Protein AF-A0A959EHD8-F1 (afdb_monomer)

Nearest PDB structures (foldseek):
  5fn6-assembly1_A  TM=3.520E-01  e=1.897E+00  Homo sapiens
  5iro-assembly2_E  TM=2.848E-01  e=6.841E+00  Homo sapiens

pLDDT: mean 90.32, std 11.17, range [35.78, 97.69]

Foldseek 3Di:
DLLLWDWDWDADPVLLAIWIWGDDDPPHDFCWDDPDPFWIAGPRQRFIWGADPVDGITTGAEFAQVCCVVVHSNVDCFLVDPVVCLVVVNDQVVVSVCSNPVVCVVQADSSQAGPVGNVDGGTRQQHAHDHDSVLLVVLLVVLVVVDDDRVSSSNLSRPPDHSVCSVCVVD

Radius of gyration: 15.93 Å; Cα contacts (8 Å, |Δi|>4): 289; chains: 1; bounding box: 40×42×35 Å

Structure (mmCIF, N/CA/C/O backbone):
data_AF-A0A959EHD8-F1
#
_entry.id   AF-A0A959EHD8-F1
#
loop_
_atom_site.group_PDB
_atom_site.id
_atom_site.type_symbol
_atom_site.label_atom_id
_atom_site.label_alt_id
_atom_site.label_comp_id
_atom_site.label_asym_id
_atom_site.label_entity_id
_atom_site.label_seq_id
_atom_site.pdbx_PDB_ins_code
_atom_site.Cartn_x
_atom_site.Cartn_y
_atom_site.Cartn_z
_atom_site.occupancy
_atom_site.B_iso_or_equiv
_atom_site.auth_seq_id
_atom_site.auth_comp_id
_atom_site.auth_asym_id
_atom_site.auth_atom_id
_atom_site.pdbx_PDB_model_num
ATOM 1 N N . ASP A 1 1 ? -9.047 -8.677 -2.995 1.00 83.56 1 ASP A N 1
ATOM 2 C CA . ASP A 1 1 ? -9.265 -7.380 -3.643 1.00 83.56 1 ASP A CA 1
ATOM 3 C C . ASP A 1 1 ? -10.159 -7.559 -4.870 1.00 83.56 1 ASP A C 1
ATOM 5 O O . ASP A 1 1 ? -10.267 -8.684 -5.367 1.00 83.56 1 ASP A O 1
ATOM 9 N N . GLU A 1 2 ? -10.806 -6.492 -5.339 1.00 86.88 2 GLU A N 1
ATOM 10 C CA . GLU A 1 2 ? -11.722 -6.519 -6.488 1.00 86.88 2 GLU A CA 1
ATOM 11 C C . GLU A 1 2 ? -11.009 -6.843 -7.812 1.00 86.88 2 GLU A C 1
ATOM 13 O O . GLU A 1 2 ? -11.602 -7.439 -8.713 1.00 86.88 2 GLU A O 1
ATOM 18 N N . SER A 1 3 ? -9.699 -6.579 -7.900 1.00 89.75 3 SER A N 1
ATOM 19 C CA . SER A 1 3 ? -8.850 -6.960 -9.042 1.00 89.75 3 SER A CA 1
ATOM 20 C C . SER A 1 3 ? -8.700 -8.473 -9.252 1.00 89.75 3 SER A C 1
ATOM 22 O O . SER A 1 3 ? -8.100 -8.911 -10.246 1.00 89.75 3 SER A O 1
ATOM 24 N N . GLY A 1 4 ? -9.169 -9.285 -8.299 1.00 89.75 4 GLY A N 1
ATOM 25 C CA . GLY A 1 4 ? -8.901 -10.719 -8.226 1.00 89.75 4 GLY A CA 1
ATOM 26 C C . GLY A 1 4 ? -7.505 -11.062 -7.695 1.00 89.75 4 GLY A C 1
ATOM 27 O O . GLY A 1 4 ? -7.162 -12.240 -7.643 1.00 89.75 4 GLY A O 1
ATOM 28 N N . VAL A 1 5 ? -6.706 -10.066 -7.289 1.00 91.75 5 VAL A N 1
ATOM 29 C CA . VAL A 1 5 ? -5.425 -10.278 -6.601 1.00 91.75 5 VAL A CA 1
ATOM 30 C C . VAL A 1 5 ? -5.665 -10.476 -5.106 1.00 91.75 5 VAL A C 1
ATOM 32 O O . VAL A 1 5 ? -6.557 -9.872 -4.494 1.00 91.75 5 VAL A O 1
ATOM 35 N N . TRP A 1 6 ? -4.890 -11.376 -4.508 1.00 92.38 6 TRP A N 1
ATOM 36 C CA . TRP A 1 6 ? -4.925 -11.626 -3.074 1.00 92.38 6 TRP A CA 1
ATOM 37 C C . TRP A 1 6 ? -3.754 -10.918 -2.414 1.00 92.38 6 TRP A C 1
ATOM 39 O O . TRP A 1 6 ? -2.609 -11.061 -2.840 1.00 92.38 6 TRP A O 1
ATOM 49 N N . PHE A 1 7 ? -4.058 -10.174 -1.358 1.00 93.94 7 PHE A N 1
ATOM 50 C CA . PHE A 1 7 ? -3.068 -9.463 -0.572 1.00 93.94 7 PHE A CA 1
ATOM 51 C C . PHE A 1 7 ? -3.178 -9.859 0.893 1.00 93.94 7 PHE A C 1
ATOM 53 O O . PHE A 1 7 ? -4.281 -10.052 1.408 1.00 93.94 7 PHE A O 1
ATOM 60 N N . ASP A 1 8 ? -2.033 -9.919 1.560 1.00 93.81 8 ASP A N 1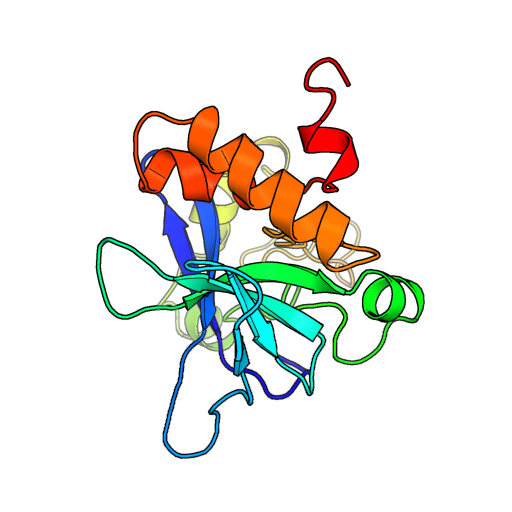
ATOM 61 C CA . ASP A 1 8 ? -1.964 -9.786 3.006 1.00 93.81 8 ASP A CA 1
ATOM 62 C C . ASP A 1 8 ? -1.662 -8.314 3.334 1.00 93.81 8 ASP A C 1
ATOM 64 O O . ASP A 1 8 ? -0.721 -7.721 2.798 1.00 93.81 8 ASP A O 1
ATOM 68 N N . LEU A 1 9 ? -2.471 -7.715 4.210 1.00 94.75 9 LEU A N 1
ATOM 69 C CA . LEU A 1 9 ? -2.224 -6.387 4.768 1.00 94.75 9 LEU A CA 1
ATOM 70 C C . LEU A 1 9 ? -1.366 -6.541 6.025 1.00 94.75 9 LEU A C 1
ATOM 72 O O . LEU A 1 9 ? -1.796 -7.167 6.997 1.00 94.75 9 LEU A O 1
ATOM 76 N N . LEU A 1 10 ? -0.160 -5.982 6.010 1.00 94.56 10 LEU A N 1
ATOM 77 C CA . LEU A 1 10 ? 0.765 -6.036 7.138 1.00 94.56 10 LEU A CA 1
ATOM 78 C C . LEU A 1 10 ? 0.863 -4.683 7.836 1.00 94.56 10 LEU A C 1
ATOM 80 O O . LEU A 1 10 ? 0.704 -3.635 7.213 1.00 94.56 10 LEU A O 1
ATOM 84 N N . TYR A 1 11 ? 1.156 -4.734 9.135 1.00 95.31 11 TYR A N 1
ATOM 85 C CA . TYR A 1 11 ? 1.395 -3.566 9.972 1.00 95.31 11 TYR A CA 1
ATOM 86 C C . TYR A 1 11 ? 2.831 -3.577 10.500 1.00 95.31 11 TYR A C 1
ATOM 88 O O . TYR A 1 11 ? 3.237 -4.503 11.209 1.00 95.31 11 TYR A O 1
ATOM 96 N N . ASP A 1 12 ? 3.601 -2.550 10.158 1.00 93.75 12 ASP A N 1
ATOM 97 C CA . ASP A 1 12 ? 4.921 -2.291 10.715 1.00 93.75 12 ASP A CA 1
ATOM 98 C C . ASP A 1 12 ? 4.779 -1.561 12.053 1.00 93.75 12 ASP A C 1
ATOM 100 O O . ASP A 1 12 ? 4.460 -0.375 12.104 1.00 93.75 12 ASP A O 1
ATOM 104 N N . THR A 1 13 ? 5.063 -2.259 13.150 1.00 94.38 13 THR A N 1
ATOM 105 C CA . THR A 1 13 ? 4.984 -1.692 14.503 1.00 94.38 13 THR A CA 1
ATOM 106 C C . THR A 1 13 ? 6.062 -0.652 14.810 1.00 94.38 13 THR A C 1
ATOM 108 O O . THR A 1 13 ? 5.897 0.125 15.747 1.00 94.38 13 THR A O 1
ATOM 111 N N . LEU A 1 14 ? 7.188 -0.654 14.085 1.00 92.94 14 LEU A N 1
ATOM 112 C CA . LEU A 1 14 ? 8.272 0.307 14.301 1.00 92.94 14 LEU A CA 1
ATOM 113 C C . LEU A 1 14 ? 7.911 1.668 13.701 1.00 92.94 14 LEU A C 1
ATOM 115 O O . LEU A 1 14 ? 8.058 2.689 14.370 1.00 92.94 14 LEU A O 1
ATOM 119 N N . HIS A 1 15 ? 7.422 1.664 12.460 1.00 92.62 15 HIS A N 1
ATOM 120 C CA . HIS A 1 15 ? 7.054 2.883 11.733 1.00 92.62 15 HIS A CA 1
ATOM 121 C C . HIS A 1 15 ? 5.571 3.250 11.858 1.00 92.62 15 HIS A C 1
ATOM 123 O O . HIS A 1 15 ? 5.179 4.322 11.409 1.00 92.62 15 HIS A O 1
ATOM 129 N N . ARG A 1 16 ? 4.764 2.381 12.481 1.00 94.56 16 ARG A N 1
ATOM 130 C CA . ARG A 1 16 ? 3.304 2.508 12.611 1.00 94.56 16 ARG A CA 1
ATOM 131 C C . ARG A 1 16 ? 2.610 2.631 11.259 1.00 94.56 16 ARG A C 1
ATOM 133 O O . ARG A 1 16 ? 1.777 3.504 11.050 1.00 94.56 16 ARG A O 1
ATOM 140 N N . HIS A 1 17 ? 2.992 1.764 10.327 1.00 94.06 17 HIS A N 1
ATOM 141 C CA . HIS A 1 17 ? 2.656 1.906 8.912 1.00 94.06 17 HIS A CA 1
ATOM 142 C C . HIS A 1 17 ? 2.068 0.625 8.333 1.00 94.06 17 HIS A C 1
ATOM 144 O O . HIS A 1 17 ? 2.520 -0.474 8.651 1.00 94.06 17 HIS A O 1
ATOM 150 N N . PHE A 1 18 ? 1.079 0.763 7.456 1.00 95.69 18 PHE A N 1
ATOM 151 C CA . PHE A 1 18 ? 0.496 -0.363 6.733 1.00 95.69 18 PHE A CA 1
ATOM 152 C C . PHE A 1 18 ? 1.161 -0.545 5.376 1.00 95.69 18 PHE A C 1
ATOM 154 O O . PHE A 1 18 ? 1.466 0.437 4.711 1.00 95.69 18 PHE A O 1
ATOM 161 N N . PHE A 1 19 ? 1.309 -1.783 4.916 1.00 96.06 19 PHE A N 1
ATOM 162 C CA . PHE A 1 19 ? 1.730 -2.069 3.544 1.00 96.06 19 PHE A CA 1
ATOM 163 C C . PHE A 1 19 ? 1.144 -3.392 3.050 1.00 96.06 19 PHE A C 1
ATOM 165 O O . PHE A 1 19 ? 0.802 -4.281 3.836 1.00 96.06 19 PHE A O 1
ATOM 172 N N . TRP A 1 20 ? 1.031 -3.521 1.730 1.00 96.44 20 TRP A N 1
ATOM 173 C CA . TRP A 1 20 ? 0.381 -4.656 1.084 1.00 96.44 20 TRP A CA 1
ATOM 174 C C . TRP A 1 20 ? 1.405 -5.640 0.531 1.00 96.44 20 TRP A C 1
ATOM 176 O O . TRP A 1 20 ? 2.360 -5.259 -0.146 1.00 96.44 20 TRP A O 1
ATOM 186 N N . VAL A 1 21 ? 1.185 -6.925 0.787 1.00 95.62 21 VAL A N 1
ATOM 187 C CA . VAL A 1 21 ? 2.032 -8.012 0.296 1.00 95.62 21 VAL A CA 1
ATOM 188 C C . VAL A 1 21 ? 1.216 -8.901 -0.622 1.00 95.62 21 VAL A C 1
ATOM 190 O O . VAL A 1 21 ? 0.137 -9.353 -0.246 1.00 95.62 21 VAL A O 1
ATOM 193 N N . LEU A 1 22 ? 1.734 -9.163 -1.821 1.00 95.19 22 LEU A N 1
ATOM 194 C CA . LEU A 1 22 ? 1.142 -10.121 -2.744 1.00 95.19 22 LEU A CA 1
ATOM 195 C C . LEU A 1 22 ? 1.124 -11.505 -2.095 1.00 95.19 22 LEU A C 1
ATOM 197 O O . LEU A 1 22 ? 2.166 -12.037 -1.703 1.00 95.19 22 LEU A O 1
ATOM 201 N N . ARG A 1 23 ? -0.063 -12.101 -2.038 1.00 91.81 23 ARG A N 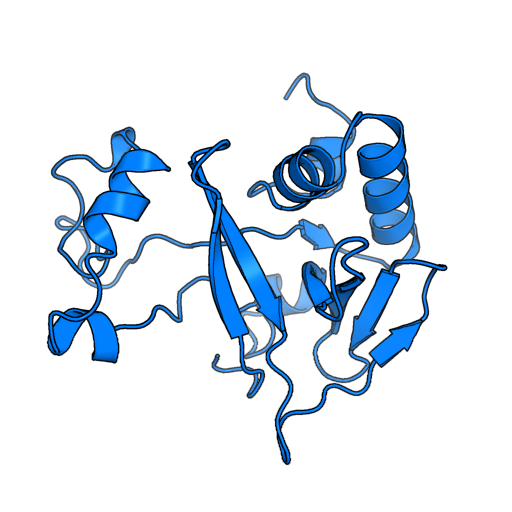1
ATOM 202 C CA . ARG A 1 23 ? -0.261 -13.466 -1.574 1.00 91.81 23 ARG A CA 1
ATOM 203 C C . ARG A 1 23 ? -0.503 -14.379 -2.762 1.00 91.81 23 ARG A C 1
ATOM 205 O O . ARG A 1 23 ? -1.627 -14.515 -3.243 1.00 91.81 23 ARG A O 1
ATOM 212 N N . GLU A 1 24 ? 0.550 -15.054 -3.196 1.00 81.12 24 GLU A N 1
ATOM 213 C CA . GLU A 1 24 ? 0.418 -16.085 -4.218 1.00 81.12 24 GLU A CA 1
ATOM 214 C C . GLU A 1 24 ? -0.184 -17.370 -3.632 1.00 81.12 24 GLU A C 1
ATOM 216 O O . GLU A 1 24 ? 0.124 -17.799 -2.518 1.00 81.12 24 GLU A O 1
ATOM 221 N N . SER A 1 25 ? -1.071 -17.997 -4.398 1.00 73.19 25 SER A N 1
ATOM 222 C CA . SER A 1 25 ? -1.625 -19.321 -4.112 1.00 73.19 25 SER A CA 1
ATOM 223 C C . SER A 1 25 ? -1.884 -20.062 -5.422 1.00 73.19 25 SER A C 1
ATOM 225 O O . SER A 1 25 ? -1.857 -19.449 -6.494 1.00 73.19 25 SER A O 1
ATOM 227 N N . GLU A 1 26 ? -2.132 -21.373 -5.352 1.00 56.31 26 GLU A N 1
ATOM 228 C CA . GLU A 1 26 ? -2.526 -22.190 -6.506 1.00 56.31 26 GLU A CA 1
ATOM 229 C C . GLU A 1 26 ? -3.851 -21.662 -7.099 1.00 56.31 26 GLU A C 1
ATOM 231 O O . GLU A 1 26 ? -4.938 -22.062 -6.692 1.00 56.31 26 GLU A O 1
ATOM 236 N N . GLY A 1 27 ? -3.762 -20.703 -8.028 1.00 58.66 27 GLY A N 1
ATOM 237 C CA . GLY A 1 27 ? -4.905 -20.047 -8.678 1.00 58.66 27 GLY A CA 1
ATOM 238 C C . GLY A 1 27 ? -4.891 -18.512 -8.678 1.00 58.66 27 GLY A C 1
ATOM 239 O O . GLY A 1 27 ? -5.685 -17.923 -9.404 1.00 58.66 27 GLY A O 1
ATOM 240 N N . ALA A 1 28 ? -3.991 -17.865 -7.926 1.00 64.12 28 ALA A N 1
ATOM 241 C CA . ALA A 1 28 ? -3.915 -16.401 -7.798 1.00 64.12 28 ALA A CA 1
ATOM 242 C C . ALA A 1 28 ? -2.511 -15.836 -8.106 1.00 64.12 28 ALA A C 1
ATOM 244 O O . ALA A 1 28 ? -2.093 -14.851 -7.503 1.00 64.12 28 ALA A O 1
ATOM 245 N N . SER A 1 29 ? -1.759 -16.485 -9.002 1.00 80.06 29 SER A N 1
ATOM 246 C CA . SER A 1 29 ? -0.434 -15.996 -9.410 1.00 80.06 29 SER A CA 1
ATOM 247 C C . SER A 1 29 ? -0.566 -14.859 -10.422 1.00 80.06 29 SER A C 1
ATOM 249 O O . SER A 1 29 ? -1.350 -14.939 -11.374 1.00 80.06 29 SER A O 1
ATOM 251 N N . GLU A 1 30 ? 0.199 -13.793 -10.202 1.00 89.44 30 GLU A N 1
ATOM 252 C CA . GLU A 1 30 ? 0.223 -12.628 -11.079 1.00 89.44 30 GLU A CA 1
ATOM 253 C C . GLU A 1 30 ? 1.240 -12.818 -12.217 1.00 89.44 30 GLU A C 1
ATOM 255 O O . GLU A 1 30 ? 2.355 -13.283 -11.981 1.00 89.44 30 GLU A O 1
ATOM 260 N N . PRO A 1 31 ? 0.917 -12.424 -13.464 1.00 93.12 31 PRO A N 1
ATOM 261 C CA . PRO A 1 31 ? 1.861 -12.492 -14.576 1.00 93.12 31 PRO A CA 1
ATOM 262 C C . PRO A 1 31 ? 2.868 -11.335 -14.495 1.00 93.12 31 PRO A C 1
ATOM 264 O O . PRO A 1 31 ? 2.714 -10.306 -15.166 1.00 93.12 31 PRO A O 1
ATOM 267 N N . LEU A 1 32 ? 3.882 -11.506 -13.644 1.00 94.19 32 LEU A N 1
ATOM 268 C CA . LEU A 1 32 ? 4.910 -10.509 -13.359 1.00 94.19 32 LEU A CA 1
ATOM 269 C C . LEU A 1 32 ? 5.972 -10.434 -14.465 1.00 94.19 32 LEU A C 1
ATOM 271 O O . LEU A 1 32 ? 6.558 -11.435 -14.876 1.00 94.19 32 LEU A O 1
ATOM 275 N N . CYS A 1 33 ? 6.258 -9.213 -14.905 1.00 95.25 33 CYS A N 1
ATOM 276 C CA . CYS A 1 33 ? 7.361 -8.865 -15.787 1.00 95.25 33 CYS A CA 1
ATOM 277 C C . CYS A 1 33 ? 8.396 -8.061 -15.002 1.00 95.25 33 CYS A C 1
ATOM 279 O O . CYS A 1 33 ? 8.054 -7.092 -14.326 1.00 95.25 33 CYS A O 1
ATOM 281 N N . GLN A 1 34 ? 9.660 -8.452 -15.106 1.00 95.56 34 GLN A N 1
ATOM 282 C CA . GLN A 1 34 ? 10.754 -7.737 -14.465 1.00 95.56 34 GLN A CA 1
ATOM 283 C C . GLN A 1 34 ? 11.016 -6.400 -15.177 1.00 95.56 34 GLN A C 1
ATOM 285 O O . GLN A 1 34 ? 11.110 -6.369 -16.405 1.00 95.56 34 GLN A O 1
ATOM 290 N N . VAL A 1 35 ? 11.132 -5.312 -14.411 1.00 95.19 35 VAL A N 1
ATOM 291 C CA . VAL A 1 35 ? 11.461 -3.960 -14.907 1.00 95.19 35 VAL A CA 1
ATOM 292 C C . VAL A 1 35 ? 12.889 -3.580 -14.513 1.00 95.19 35 VAL A C 1
ATOM 294 O O . VAL A 1 35 ? 13.652 -3.114 -15.354 1.00 95.19 35 VAL A O 1
ATOM 297 N N . THR A 1 36 ? 13.266 -3.838 -13.259 1.00 92.69 36 THR A N 1
ATOM 298 C CA . THR A 1 36 ? 14.638 -3.719 -12.733 1.00 92.69 36 THR A CA 1
ATOM 299 C C . THR A 1 36 ? 14.991 -4.978 -11.937 1.00 92.69 36 THR A C 1
ATOM 301 O O . THR A 1 36 ? 14.190 -5.909 -11.845 1.00 92.69 36 THR A O 1
ATOM 304 N N . ASP A 1 37 ? 16.179 -5.036 -11.334 1.00 88.06 37 ASP A N 1
ATOM 305 C CA . ASP A 1 37 ? 16.594 -6.179 -10.505 1.00 88.06 37 ASP A CA 1
ATOM 306 C C . ASP A 1 37 ? 15.620 -6.473 -9.348 1.00 88.06 37 ASP A C 1
ATOM 308 O O . ASP A 1 37 ? 15.432 -7.627 -8.964 1.00 88.06 37 ASP A O 1
ATOM 312 N N . ASP A 1 38 ? 14.964 -5.442 -8.821 1.00 88.06 38 ASP A N 1
ATOM 313 C CA . ASP A 1 38 ? 14.100 -5.493 -7.647 1.00 88.06 38 ASP A CA 1
ATOM 314 C C . ASP A 1 38 ? 12.645 -5.080 -7.911 1.00 88.06 38 ASP A C 1
ATOM 316 O O . ASP A 1 38 ? 11.813 -5.305 -7.033 1.00 88.06 38 ASP A O 1
ATOM 320 N N . LEU A 1 39 ? 12.322 -4.534 -9.090 1.00 95.50 39 LEU A N 1
ATOM 321 C CA . LEU A 1 39 ? 10.982 -4.085 -9.476 1.00 95.50 39 LEU A CA 1
ATOM 322 C C . LEU A 1 39 ? 10.338 -5.021 -10.501 1.00 95.50 39 LEU A C 1
ATOM 324 O O . LEU A 1 39 ? 10.885 -5.291 -11.572 1.00 95.50 39 LEU A O 1
ATOM 328 N N . TRP A 1 40 ? 9.112 -5.431 -10.200 1.00 97.06 40 TRP A N 1
ATOM 329 C CA . TRP A 1 40 ? 8.299 -6.317 -11.023 1.00 97.06 40 TRP A CA 1
ATOM 330 C C . TRP A 1 40 ? 6.922 -5.713 -11.234 1.00 97.06 40 TRP A C 1
ATOM 332 O O . TRP A 1 40 ? 6.369 -5.105 -10.326 1.00 97.06 40 TRP A O 1
ATOM 342 N N . VAL A 1 41 ? 6.334 -5.902 -12.411 1.00 97.62 41 VAL A N 1
ATOM 343 C CA . VAL A 1 41 ? 5.018 -5.344 -12.737 1.00 97.62 41 VAL A CA 1
ATOM 344 C C . VAL A 1 41 ? 4.126 -6.416 -13.329 1.00 97.62 41 VAL A C 1
ATOM 346 O O . VAL A 1 41 ? 4.519 -7.132 -14.247 1.00 97.62 41 VAL A O 1
ATOM 349 N N . SER A 1 42 ? 2.903 -6.519 -12.822 1.00 96.56 42 SER A N 1
ATOM 350 C CA . SER A 1 42 ? 1.889 -7.391 -13.400 1.00 96.56 42 SER A CA 1
ATOM 351 C C . SER A 1 42 ? 1.432 -6.842 -14.746 1.00 96.56 42 SER A C 1
ATOM 353 O O . SER A 1 42 ? 0.885 -5.742 -14.839 1.00 96.56 42 SER A O 1
ATOM 355 N N . SER A 1 43 ? 1.598 -7.644 -15.796 1.00 95.06 43 SER A N 1
ATOM 356 C CA . SER A 1 43 ? 1.108 -7.328 -17.145 1.00 95.06 43 SER A CA 1
ATOM 357 C C . SER A 1 43 ? -0.425 -7.283 -17.245 1.00 95.06 43 SER A C 1
ATOM 359 O O . SER A 1 43 ? -0.960 -6.785 -18.235 1.00 95.06 43 SER A O 1
ATOM 361 N N . ARG A 1 44 ? -1.136 -7.785 -16.224 1.00 95.00 44 ARG A N 1
ATOM 362 C CA . ARG A 1 44 ? -2.602 -7.811 -16.155 1.00 95.00 44 ARG A CA 1
ATOM 363 C C . ARG A 1 44 ? -3.177 -6.586 -15.449 1.00 95.00 44 ARG A C 1
ATOM 365 O O . ARG A 1 44 ? -4.111 -5.981 -15.963 1.00 95.00 44 ARG A O 1
ATOM 372 N N . THR A 1 45 ? -2.656 -6.259 -14.269 1.00 95.94 45 THR A N 1
ATOM 373 C CA . THR A 1 45 ? -3.228 -5.228 -13.383 1.00 95.94 45 THR A CA 1
ATOM 374 C C . THR A 1 45 ? -2.477 -3.903 -13.453 1.00 95.94 45 THR A C 1
ATOM 376 O O . THR A 1 45 ? -3.040 -2.861 -13.126 1.00 95.94 45 THR A O 1
ATOM 379 N N . GLY A 1 46 ? -1.211 -3.911 -13.884 1.00 96.56 46 GLY A N 1
ATOM 380 C CA . GLY A 1 46 ? -0.328 -2.758 -13.707 1.00 96.56 46 GLY A CA 1
ATOM 381 C C . GLY A 1 46 ? 0.003 -2.501 -12.234 1.00 96.56 46 GLY A C 1
ATOM 382 O O . GLY A 1 46 ? 0.369 -1.390 -11.869 1.00 96.56 46 GLY A O 1
ATOM 383 N N . PHE A 1 47 ? -0.162 -3.497 -11.363 1.00 97.62 47 PHE A N 1
ATOM 384 C CA . PHE A 1 47 ? 0.393 -3.440 -10.018 1.00 97.62 47 PHE A CA 1
ATOM 385 C C . PHE A 1 47 ? 1.890 -3.708 -10.079 1.00 97.62 47 PHE A C 1
ATOM 387 O O . PHE A 1 47 ? 2.339 -4.638 -10.757 1.00 97.62 47 PHE A O 1
ATOM 394 N N . ALA A 1 48 ? 2.645 -2.878 -9.375 1.00 97.56 48 ALA A N 1
ATOM 395 C CA . ALA A 1 48 ? 4.085 -2.947 -9.287 1.00 97.56 48 ALA A CA 1
ATOM 396 C C . ALA A 1 48 ? 4.518 -3.387 -7.894 1.00 97.56 48 ALA A C 1
ATOM 398 O O . ALA A 1 48 ? 3.950 -2.967 -6.884 1.00 97.56 48 ALA A O 1
ATOM 399 N N . TYR A 1 49 ? 5.545 -4.222 -7.855 1.00 97.38 49 TYR A N 1
ATOM 400 C CA . TYR A 1 49 ? 5.998 -4.905 -6.664 1.00 97.38 49 TYR A CA 1
ATOM 401 C C . TYR A 1 49 ? 7.509 -4.810 -6.526 1.00 97.38 49 TYR A C 1
ATOM 403 O O . TYR A 1 49 ? 8.233 -5.000 -7.505 1.00 97.38 49 TYR A O 1
ATOM 411 N N . VAL A 1 50 ? 7.978 -4.607 -5.298 1.00 96.25 50 VAL A N 1
ATOM 412 C CA . VAL A 1 50 ? 9.385 -4.798 -4.944 1.00 96.25 50 VAL A CA 1
ATOM 413 C C . VAL A 1 50 ? 9.590 -6.141 -4.257 1.00 96.25 50 VAL A C 1
ATOM 415 O O . VAL A 1 50 ? 8.806 -6.533 -3.388 1.00 96.25 50 VAL A O 1
ATOM 418 N N . ALA A 1 51 ? 10.649 -6.849 -4.641 1.00 92.94 51 ALA A N 1
ATOM 419 C CA . ALA A 1 51 ? 11.041 -8.080 -3.967 1.00 92.94 51 ALA A CA 1
ATOM 420 C C . ALA A 1 51 ? 11.567 -7.776 -2.556 1.00 92.94 51 ALA A C 1
ATOM 422 O O . ALA A 1 51 ? 12.400 -6.882 -2.365 1.00 92.94 51 ALA A O 1
ATOM 423 N N . ASP A 1 52 ? 11.098 -8.527 -1.560 1.00 89.31 52 ASP A N 1
ATOM 424 C CA . ASP A 1 52 ? 11.636 -8.423 -0.210 1.00 89.31 52 ASP A CA 1
ATOM 425 C C . ASP A 1 52 ? 13.013 -9.084 -0.099 1.00 89.31 52 ASP A C 1
ATOM 427 O O . ASP A 1 52 ? 13.188 -10.273 -0.348 1.00 89.31 52 ASP A O 1
ATOM 431 N N . SER A 1 53 ? 14.006 -8.311 0.338 1.00 85.44 53 SER A N 1
ATOM 432 C CA . SER A 1 53 ? 15.351 -8.831 0.612 1.00 85.44 53 SER A CA 1
ATOM 433 C C . SER A 1 53 ? 15.427 -9.746 1.845 1.00 85.44 53 SER A C 1
ATOM 435 O O . SER A 1 53 ? 16.405 -10.475 2.008 1.00 85.44 53 SER A O 1
ATOM 437 N N . LEU A 1 54 ? 14.422 -9.705 2.727 1.00 82.81 54 LEU A N 1
ATOM 438 C CA . LEU A 1 54 ? 14.365 -10.446 3.990 1.00 82.81 54 LEU A CA 1
ATOM 439 C C . LEU A 1 54 ? 13.606 -11.779 3.880 1.00 82.81 54 LEU A C 1
ATOM 441 O O . LEU A 1 54 ? 13.642 -12.576 4.819 1.00 82.81 54 LEU A O 1
ATOM 445 N N . GLY A 1 55 ? 12.928 -12.048 2.761 1.00 82.69 55 GLY A N 1
ATOM 446 C CA . GLY A 1 55 ? 12.163 -13.277 2.565 1.00 82.69 55 GLY A CA 1
ATOM 447 C C . GLY A 1 55 ? 11.449 -13.340 1.211 1.00 82.69 55 GLY A C 1
ATOM 448 O O . GLY A 1 55 ? 11.381 -12.344 0.502 1.00 82.69 55 GLY A O 1
ATOM 449 N N . PRO A 1 56 ? 10.892 -14.502 0.831 1.00 86.69 56 PRO A N 1
ATOM 450 C CA . PRO A 1 56 ? 10.293 -14.707 -0.487 1.00 86.69 56 PRO A CA 1
ATOM 451 C C . PRO A 1 56 ? 8.884 -14.094 -0.567 1.00 86.69 56 PRO A C 1
ATOM 453 O O . PRO A 1 56 ? 7.889 -14.815 -0.608 1.00 86.69 56 PRO A O 1
ATOM 456 N N . ARG A 1 57 ? 8.784 -12.762 -0.547 1.00 90.62 57 ARG A N 1
ATOM 457 C CA . ARG A 1 57 ? 7.518 -12.032 -0.707 1.00 90.62 57 ARG A CA 1
ATOM 458 C C . ARG A 1 57 ? 7.674 -10.821 -1.621 1.00 90.62 57 ARG A C 1
ATOM 460 O O . ARG A 1 57 ? 8.752 -1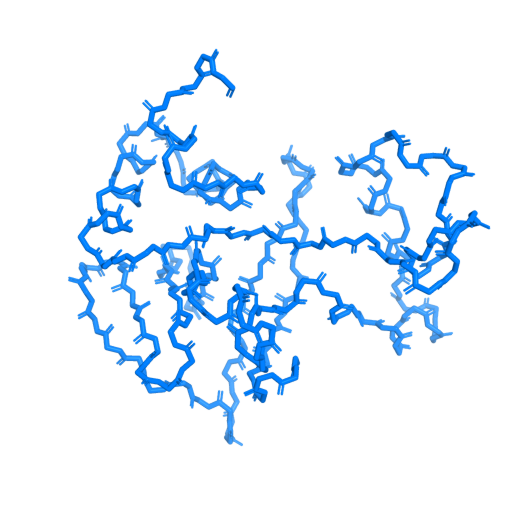0.240 -1.717 1.00 90.62 57 ARG A O 1
ATOM 467 N N . MET A 1 58 ? 6.572 -10.441 -2.257 1.00 95.06 58 MET A N 1
ATOM 468 C CA . MET A 1 58 ? 6.483 -9.300 -3.166 1.00 95.06 58 MET A CA 1
ATOM 469 C C . MET A 1 58 ? 5.615 -8.223 -2.517 1.00 95.06 58 MET A C 1
ATOM 471 O O . MET A 1 58 ? 4.464 -8.481 -2.170 1.00 95.06 58 MET A O 1
ATOM 475 N N . ILE A 1 59 ? 6.167 -7.032 -2.310 1.00 96.31 59 ILE A N 1
ATOM 476 C CA . ILE A 1 59 ? 5.490 -5.923 -1.626 1.00 96.31 59 ILE A CA 1
ATOM 477 C C . ILE A 1 59 ? 4.952 -4.969 -2.684 1.00 96.31 59 ILE A C 1
ATOM 479 O O . ILE A 1 59 ? 5.720 -4.519 -3.531 1.00 96.31 59 ILE A O 1
ATOM 483 N N . LEU A 1 60 ? 3.655 -4.662 -2.644 1.00 97.25 60 LEU A N 1
ATOM 484 C CA . LEU A 1 60 ? 3.042 -3.689 -3.546 1.00 97.25 60 LEU A CA 1
ATOM 485 C C . LEU A 1 60 ? 3.678 -2.317 -3.297 1.00 97.25 60 LEU A C 1
ATOM 487 O O . LEU A 1 60 ? 3.594 -1.779 -2.196 1.00 97.25 60 LEU A O 1
ATOM 491 N N . CYS A 1 61 ? 4.315 -1.760 -4.320 1.00 96.56 61 CYS A N 1
ATOM 492 C CA . CYS A 1 61 ? 4.939 -0.442 -4.262 1.00 96.56 61 CYS A CA 1
ATOM 493 C C . CYS A 1 61 ? 4.293 0.563 -5.210 1.00 96.56 61 CYS A C 1
ATOM 495 O O . CYS A 1 61 ? 4.521 1.761 -5.060 1.00 96.56 61 CYS A O 1
ATOM 497 N N . GLY A 1 62 ? 3.486 0.108 -6.173 1.00 96.50 62 GLY A N 1
ATOM 498 C CA . GLY A 1 62 ? 2.850 1.014 -7.112 1.00 96.50 62 GLY A CA 1
ATOM 499 C C . GLY A 1 62 ? 1.585 0.472 -7.758 1.00 96.50 62 GLY A C 1
ATOM 500 O O . GLY A 1 62 ? 1.448 -0.724 -8.007 1.00 96.50 62 GLY A O 1
ATOM 501 N N . VAL A 1 63 ? 0.681 1.390 -8.078 1.00 96.81 63 VAL A N 1
ATOM 502 C CA . VAL A 1 63 ? -0.536 1.151 -8.850 1.00 96.81 63 VAL A CA 1
ATOM 503 C C . VAL A 1 63 ? -0.576 2.110 -10.035 1.00 96.81 63 VAL A C 1
ATOM 505 O O . VAL A 1 63 ? -0.278 3.302 -9.914 1.00 96.81 63 VAL A O 1
ATOM 508 N N . TYR A 1 64 ? -0.940 1.580 -11.202 1.00 96.56 64 TYR A N 1
ATOM 509 C CA . TYR A 1 64 ? -0.971 2.342 -12.441 1.00 96.56 64 TYR A CA 1
ATOM 510 C C . TYR A 1 64 ? -2.038 3.450 -12.399 1.00 96.56 64 TYR A C 1
ATOM 512 O O . TYR A 1 64 ? -3.243 3.194 -12.422 1.00 96.56 64 TYR A O 1
ATOM 520 N N . ARG A 1 65 ? -1.591 4.710 -12.378 1.00 95.38 65 ARG A N 1
ATOM 521 C CA . ARG A 1 65 ? -2.414 5.919 -12.199 1.00 95.38 65 ARG A CA 1
ATOM 522 C C . ARG A 1 65 ? -3.631 5.995 -13.129 1.00 95.38 65 ARG A C 1
ATOM 524 O O . ARG A 1 65 ? -4.693 6.396 -12.654 1.00 95.38 65 ARG A O 1
ATOM 531 N N . PRO A 1 66 ? -3.560 5.608 -14.418 1.00 95.44 66 PRO A N 1
ATOM 532 C CA . PRO A 1 66 ? -4.740 5.607 -15.282 1.00 95.44 66 PRO A CA 1
ATOM 533 C C . PRO A 1 66 ? -5.873 4.675 -14.835 1.00 95.44 66 PRO A C 1
ATOM 535 O O . PRO A 1 66 ? -7.022 4.958 -15.169 1.00 95.44 66 PRO A O 1
ATOM 538 N N . ASN A 1 67 ? -5.584 3.596 -14.099 1.00 95.94 67 ASN A N 1
ATOM 539 C CA . ASN A 1 67 ? -6.616 2.721 -13.533 1.00 95.94 67 ASN A CA 1
ATOM 540 C C . ASN A 1 67 ? -7.338 3.403 -12.365 1.00 95.94 67 ASN A C 1
ATOM 542 O O . ASN A 1 67 ? -8.565 3.358 -12.311 1.00 95.94 67 ASN A O 1
ATOM 546 N N . ILE A 1 68 ? -6.586 4.121 -11.520 1.00 93.44 68 ILE A N 1
ATOM 547 C CA . ILE A 1 68 ? -7.113 4.948 -10.421 1.00 93.44 68 ILE A CA 1
ATOM 548 C C . ILE A 1 68 ? -8.020 6.052 -10.971 1.00 93.44 68 ILE A C 1
ATOM 550 O O . ILE A 1 68 ? -9.170 6.187 -10.572 1.00 93.44 68 ILE A O 1
ATOM 554 N N . GLN A 1 69 ? -7.545 6.813 -11.961 1.00 93.88 69 GLN A N 1
ATOM 555 C CA . GLN A 1 69 ? -8.313 7.921 -12.551 1.00 93.88 69 GLN A CA 1
ATOM 556 C C . GLN A 1 69 ? -9.620 7.476 -13.219 1.00 93.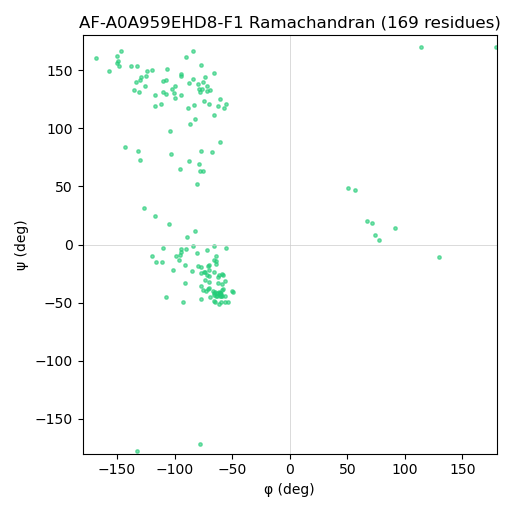88 69 GLN A C 1
ATOM 558 O O . GLN A 1 69 ? -10.555 8.266 -13.339 1.00 93.88 69 GLN A O 1
ATOM 563 N N . LYS A 1 70 ? -9.666 6.232 -13.700 1.00 95.75 70 LYS A N 1
ATOM 564 C CA . LYS A 1 70 ? -10.841 5.641 -14.346 1.00 95.75 70 LYS A CA 1
ATOM 565 C C . LYS A 1 70 ? -11.714 4.841 -13.381 1.00 95.75 70 LYS A C 1
ATOM 567 O O . LYS A 1 70 ? -12.751 4.360 -13.831 1.00 95.75 70 LYS A O 1
ATOM 572 N N . ASN A 1 71 ? -11.307 4.696 -12.116 1.00 92.31 71 ASN A N 1
ATOM 573 C CA . ASN A 1 71 ? -12.002 3.898 -11.106 1.00 92.31 71 ASN A CA 1
ATOM 574 C C . ASN A 1 71 ? -12.315 2.478 -11.615 1.00 92.31 71 ASN A C 1
ATOM 576 O O . ASN A 1 71 ? -13.462 2.024 -11.627 1.00 92.31 71 ASN A O 1
ATOM 580 N N . THR A 1 72 ? -11.299 1.833 -12.191 1.00 95.12 72 THR A N 1
ATOM 581 C CA . THR A 1 72 ? -11.394 0.439 -12.653 1.00 95.12 72 THR A CA 1
ATOM 582 C C . THR A 1 72 ? -11.132 -0.513 -11.496 1.00 95.12 72 THR A C 1
ATOM 584 O O . THR A 1 72 ? -10.459 -0.117 -10.563 1.00 95.12 72 THR A O 1
ATOM 587 N N . TRP A 1 73 ? -11.445 -1.801 -11.655 1.00 93.94 73 TRP A N 1
ATOM 588 C CA . TRP A 1 73 ? -11.068 -2.871 -10.715 1.00 93.94 73 TRP A CA 1
ATOM 589 C C . TRP A 1 73 ? -9.557 -2.999 -10.395 1.00 93.94 73 TRP A C 1
ATOM 591 O O . TRP A 1 73 ? -9.173 -3.897 -9.657 1.00 93.94 73 TRP A O 1
ATOM 601 N N . TYR A 1 74 ? -8.681 -2.194 -11.010 1.00 96.06 74 TYR A N 1
ATOM 602 C CA . TYR A 1 74 ? -7.221 -2.188 -10.835 1.00 96.06 74 TYR A CA 1
ATOM 603 C C . TYR A 1 74 ? -6.701 -0.856 -10.260 1.00 96.06 74 TYR A C 1
ATOM 605 O O . TYR A 1 74 ? -5.559 -0.470 -10.519 1.00 96.06 74 TYR A O 1
ATOM 613 N N . ASP A 1 75 ? -7.541 -0.107 -9.553 1.00 94.12 75 ASP A N 1
ATOM 614 C CA . ASP A 1 75 ? -7.186 1.121 -8.826 1.00 94.12 75 ASP A CA 1
ATOM 615 C C . ASP A 1 75 ? -6.536 0.863 -7.451 1.00 94.12 75 ASP A C 1
ATOM 617 O O . ASP A 1 75 ? -5.956 1.773 -6.851 1.00 94.12 75 ASP A O 1
ATOM 621 N N . GLY A 1 76 ? -6.513 -0.398 -7.024 1.00 93.94 76 GLY A N 1
ATOM 622 C CA . GLY A 1 76 ? -5.705 -0.901 -5.919 1.00 93.94 76 GLY A CA 1
ATOM 623 C C . GLY A 1 76 ? -6.547 -1.375 -4.732 1.00 93.94 76 GLY A C 1
ATOM 624 O O . GLY A 1 76 ? -7.744 -1.141 -4.689 1.00 93.94 76 GLY A O 1
ATOM 625 N N . PRO A 1 77 ? -5.929 -2.037 -3.742 1.00 94.88 77 PRO A N 1
ATOM 626 C CA . PRO A 1 77 ? -6.652 -2.728 -2.669 1.00 94.88 77 PRO A CA 1
ATOM 627 C C . PRO A 1 77 ? -7.120 -1.832 -1.509 1.00 94.88 77 PRO A C 1
ATOM 629 O O . PRO A 1 77 ? -7.476 -2.347 -0.449 1.00 94.88 77 PRO A O 1
ATOM 632 N N . PHE A 1 78 ? -7.0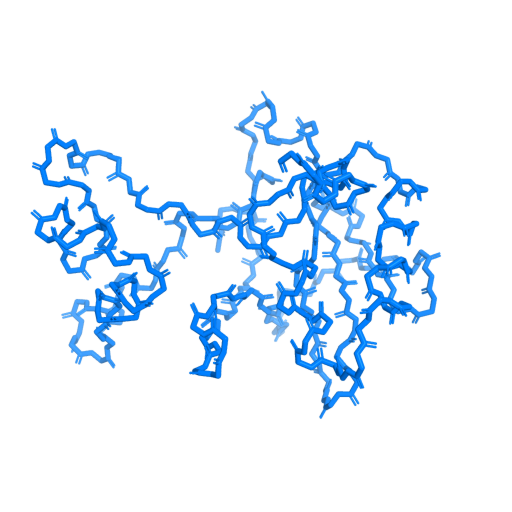55 -0.507 -1.655 1.00 91.94 78 PHE A N 1
ATOM 633 C CA . PHE A 1 78 ? -7.017 0.456 -0.547 1.00 91.94 78 PHE A CA 1
ATOM 634 C C . PHE A 1 78 ? -8.219 0.417 0.412 1.00 91.94 78 PHE A C 1
ATOM 636 O O . PHE A 1 78 ? -8.062 0.813 1.568 1.00 91.94 78 PHE A O 1
ATOM 643 N N . ASP A 1 79 ? -9.389 -0.048 -0.023 1.00 88.06 79 ASP A N 1
ATOM 644 C CA . ASP A 1 79 ? -10.616 -0.134 0.782 1.00 88.06 79 ASP A CA 1
ATOM 645 C C . ASP A 1 79 ? -11.037 -1.579 1.136 1.00 88.06 79 ASP A C 1
ATOM 647 O O . ASP A 1 79 ? -11.965 -1.796 1.926 1.00 88.06 79 ASP A O 1
ATOM 651 N N . GLN A 1 80 ? -10.306 -2.580 0.632 1.00 89.94 80 GLN A N 1
ATOM 652 C CA . GLN A 1 80 ? -10.605 -4.005 0.789 1.00 89.94 80 GLN A CA 1
ATOM 653 C C . GLN A 1 80 ? -9.987 -4.578 2.074 1.00 89.94 80 GLN A C 1
ATOM 655 O O . GLN A 1 80 ? -9.017 -5.341 2.052 1.00 89.94 80 GLN A O 1
ATOM 660 N N . LEU A 1 81 ? -10.548 -4.202 3.224 1.00 92.38 81 LEU A N 1
ATOM 661 C CA . LEU A 1 81 ? -10.022 -4.569 4.545 1.00 92.38 81 LEU A CA 1
ATOM 662 C C . LEU A 1 81 ? -10.627 -5.896 5.078 1.00 92.38 81 LEU A C 1
ATOM 664 O O . LEU A 1 81 ? -11.678 -6.342 4.612 1.00 92.38 81 LEU A O 1
ATOM 668 N N . PRO A 1 82 ? -9.992 -6.562 6.068 1.00 92.00 82 PRO A N 1
ATOM 669 C CA . PRO A 1 82 ? -10.381 -7.903 6.537 1.00 92.00 82 PRO A CA 1
ATOM 670 C C . PRO A 1 82 ? -11.617 -7.914 7.464 1.00 92.00 82 PRO A C 1
ATOM 672 O O . PRO A 1 82 ? -11.555 -8.324 8.628 1.00 92.00 82 PRO A O 1
ATOM 675 N N . ASP A 1 83 ? -12.772 -7.497 6.945 1.00 92.69 83 ASP A N 1
ATOM 676 C CA . ASP A 1 83 ? -14.022 -7.343 7.708 1.00 92.69 83 ASP A CA 1
ATOM 677 C C . ASP A 1 83 ? -14.508 -8.624 8.369 1.00 92.69 83 ASP A C 1
ATOM 679 O O . ASP A 1 83 ? -15.029 -8.600 9.485 1.00 92.69 83 ASP A O 1
ATOM 683 N N . ASN A 1 84 ? -14.276 -9.764 7.724 1.00 93.50 84 ASN A N 1
ATOM 684 C CA . ASN A 1 84 ? -14.578 -11.072 8.289 1.00 93.50 84 ASN A CA 1
ATOM 685 C C . ASN A 1 84 ? -13.790 -11.344 9.583 1.00 93.50 84 ASN A C 1
ATOM 687 O O . ASN A 1 84 ? -14.364 -11.835 10.555 1.00 93.50 84 ASN A O 1
ATOM 691 N N . GLN A 1 85 ? -12.500 -11.002 9.628 1.00 94.56 85 GLN A N 1
ATOM 692 C CA . GLN A 1 85 ? -11.660 -11.198 10.814 1.00 94.56 85 GLN A CA 1
ATOM 693 C C . GLN A 1 85 ? -12.065 -10.243 11.940 1.00 94.56 85 GLN A C 1
ATOM 695 O O . GLN A 1 85 ? -12.090 -10.638 13.109 1.00 94.56 85 GLN A O 1
ATOM 700 N N . ILE A 1 86 ? -12.444 -9.009 11.592 1.00 95.56 86 ILE A N 1
ATOM 701 C CA . ILE A 1 86 ? -12.962 -8.026 12.549 1.00 95.56 86 ILE A CA 1
ATOM 702 C C . ILE A 1 86 ? -14.286 -8.525 13.131 1.00 95.56 86 ILE A C 1
ATOM 704 O O . ILE A 1 86 ? -14.439 -8.579 14.352 1.00 95.56 86 ILE A O 1
ATOM 708 N N . TYR A 1 87 ? -15.223 -8.957 12.285 1.00 96.12 87 TYR A N 1
ATOM 709 C CA . TYR A 1 87 ? -16.519 -9.490 12.704 1.00 96.12 87 TYR A CA 1
ATOM 710 C C . TYR A 1 87 ? -16.374 -10.674 13.672 1.00 96.12 87 TYR A C 1
ATOM 712 O O . TYR A 1 87 ? -17.032 -10.702 14.712 1.00 96.12 87 TYR A O 1
ATOM 720 N N . LEU A 1 88 ? -15.457 -11.605 13.382 1.00 96.94 88 LEU A N 1
ATOM 721 C CA . LEU A 1 88 ? -15.154 -12.761 14.235 1.00 96.94 88 LEU A CA 1
ATOM 722 C C . LEU A 1 88 ? -14.395 -12.405 15.528 1.00 96.94 88 LEU A C 1
ATOM 724 O O . LEU A 1 88 ? -14.158 -13.285 16.354 1.00 96.94 88 LEU A O 1
ATOM 728 N N . GLY A 1 89 ? -13.997 -11.141 15.714 1.00 95.06 89 GLY A N 1
ATOM 729 C CA . GLY A 1 89 ? -13.220 -10.690 16.871 1.00 95.06 89 GLY A CA 1
ATOM 730 C C . GLY A 1 89 ? -11.768 -11.176 16.869 1.00 95.06 89 GLY A C 1
ATOM 731 O O . GLY A 1 89 ? -11.127 -11.176 17.916 1.00 95.06 89 GLY A O 1
ATOM 732 N N . GLN A 1 90 ? -11.257 -11.608 15.714 1.00 96.38 90 GLN A N 1
ATOM 733 C CA . GLN A 1 90 ? -9.889 -12.113 15.546 1.00 96.38 90 GLN A CA 1
ATOM 734 C C . GLN A 1 90 ? -8.875 -10.990 15.309 1.00 96.38 90 GLN A C 1
ATOM 736 O O . GLN A 1 90 ? -7.688 -11.175 15.563 1.00 96.38 90 GLN A O 1
ATOM 741 N N . LEU A 1 91 ? -9.346 -9.835 14.834 1.00 95.75 91 LEU A N 1
ATOM 742 C CA . LEU A 1 91 ? -8.530 -8.666 14.537 1.00 95.75 91 LEU A CA 1
ATOM 743 C C . LEU A 1 91 ? -9.203 -7.396 15.066 1.00 95.75 91 LEU A C 1
ATOM 745 O O . LEU A 1 91 ? -10.385 -7.155 14.814 1.00 95.75 91 LEU A O 1
ATOM 749 N N . ASP A 1 92 ? -8.427 -6.559 15.751 1.00 95.88 92 ASP A N 1
ATOM 750 C CA . ASP A 1 92 ? -8.821 -5.199 16.123 1.00 95.88 92 ASP A CA 1
ATOM 751 C C . ASP A 1 92 ? -8.137 -4.180 15.204 1.00 95.88 92 ASP A C 1
ATOM 753 O O . ASP A 1 92 ? -7.135 -3.557 15.555 1.00 95.88 92 ASP A O 1
ATOM 757 N N . LEU A 1 93 ? -8.674 -4.043 13.988 1.00 96.00 93 LEU A N 1
ATOM 758 C CA . LEU A 1 93 ? -8.122 -3.153 12.966 1.00 96.00 93 LEU A CA 1
ATOM 759 C C . LEU A 1 93 ? -8.078 -1.694 13.438 1.00 96.00 93 LEU A C 1
ATOM 761 O O . LEU A 1 93 ? -7.107 -0.989 13.173 1.00 96.00 93 LEU A O 1
ATOM 765 N N . ARG A 1 94 ? -9.108 -1.244 14.163 1.00 96.69 94 ARG A N 1
ATOM 766 C CA . ARG A 1 94 ? -9.219 0.142 14.632 1.00 96.69 94 ARG A CA 1
ATOM 767 C C . ARG A 1 94 ? -8.034 0.552 15.495 1.00 96.69 94 ARG A C 1
ATOM 769 O O . ARG A 1 94 ? -7.572 1.676 15.356 1.00 96.69 94 ARG A O 1
ATOM 776 N N . THR A 1 95 ? -7.523 -0.333 16.346 1.00 97.19 95 THR A N 1
ATOM 777 C CA . THR A 1 95 ? -6.336 -0.030 17.159 1.00 97.19 95 THR A CA 1
ATOM 778 C C . THR A 1 95 ? -5.124 0.298 16.287 1.00 97.19 95 THR A C 1
ATOM 780 O O . THR A 1 95 ? -4.456 1.297 16.534 1.00 97.19 95 THR A O 1
ATOM 783 N N . PHE A 1 96 ? -4.884 -0.470 15.224 1.00 96.88 96 PHE A N 1
ATOM 784 C CA . PHE A 1 96 ? -3.779 -0.211 14.297 1.00 96.88 96 PHE A CA 1
ATOM 785 C C . PHE A 1 96 ? -4.016 1.028 13.425 1.00 96.88 96 PHE A C 1
ATOM 787 O O . PHE A 1 96 ? -3.093 1.810 13.211 1.00 96.88 96 PHE A O 1
ATOM 794 N N . LEU A 1 97 ? -5.257 1.253 12.975 1.00 96.25 97 LEU A N 1
ATOM 795 C CA . LEU A 1 97 ? -5.629 2.475 12.254 1.00 96.25 97 LEU A CA 1
ATOM 796 C C . LEU A 1 97 ? -5.393 3.723 13.108 1.00 96.25 97 LEU A C 1
ATOM 798 O O . LEU A 1 97 ? -4.865 4.702 12.604 1.00 96.25 97 LEU A O 1
ATOM 802 N N . LEU A 1 98 ? -5.747 3.693 14.394 1.00 96.62 98 LEU A N 1
ATOM 803 C CA . LEU A 1 98 ? -5.546 4.827 15.298 1.00 96.62 98 LEU A CA 1
ATOM 804 C C . LEU A 1 98 ? -4.081 5.015 15.717 1.00 96.62 98 LEU A C 1
ATOM 806 O O . LEU A 1 98 ? -3.707 6.127 16.080 1.00 96.62 98 LEU A O 1
ATOM 810 N N . ASP A 1 99 ? -3.257 3.964 15.672 1.00 96.19 99 ASP A N 1
ATOM 811 C CA . ASP A 1 99 ? -1.812 4.088 15.904 1.00 96.19 99 ASP A CA 1
ATOM 812 C C . ASP A 1 99 ? -1.084 4.673 14.679 1.00 96.19 99 ASP A C 1
ATOM 814 O O . ASP A 1 99 ? -0.171 5.483 14.842 1.00 96.19 99 ASP A O 1
ATOM 818 N N . ALA A 1 100 ? -1.526 4.327 13.462 1.00 94.12 100 A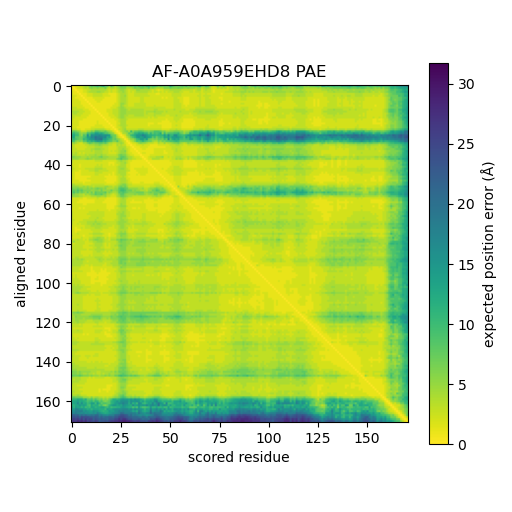LA A N 1
ATOM 819 C CA . ALA A 1 100 ? -1.024 4.908 12.211 1.00 94.12 100 ALA A CA 1
ATOM 820 C C . ALA A 1 100 ? -1.550 6.330 11.939 1.00 94.12 100 ALA A C 1
ATOM 822 O O . ALA A 1 100 ? -0.795 7.192 11.496 1.00 94.12 100 ALA A O 1
ATOM 823 N N . TYR A 1 101 ? -2.827 6.581 12.242 1.00 94.06 101 TYR A N 1
ATOM 824 C CA . TYR A 1 101 ? -3.554 7.817 11.931 1.00 94.06 101 TYR A CA 1
ATOM 825 C C . TYR A 1 101 ? -4.276 8.361 13.180 1.00 94.06 101 TYR A C 1
ATOM 827 O O . TYR A 1 101 ? -5.507 8.254 13.307 1.00 94.06 101 TYR A O 1
ATOM 835 N N . PRO A 1 102 ? -3.542 8.932 14.156 1.00 95.25 102 PRO A N 1
ATOM 836 C CA . PRO A 1 102 ? -4.122 9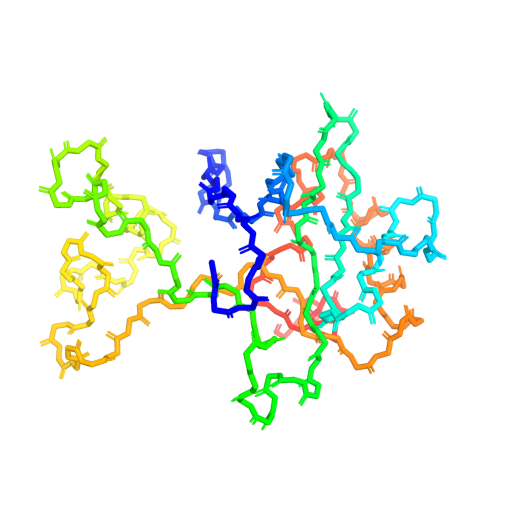.389 15.422 1.00 95.25 102 PRO A CA 1
ATOM 837 C C . PRO A 1 102 ? -5.243 10.431 15.269 1.00 95.25 102 PRO A C 1
ATOM 839 O O . PRO A 1 102 ? -6.137 10.515 16.117 1.00 95.25 102 PRO A O 1
ATOM 842 N N . GLU A 1 103 ? -5.241 11.206 14.184 1.00 94.56 103 GLU A N 1
ATOM 843 C CA . GLU A 1 103 ? -6.259 12.201 13.830 1.00 94.56 103 GLU A CA 1
ATOM 844 C C . GLU A 1 103 ? -7.652 11.609 13.558 1.00 94.56 103 GLU A C 1
ATOM 846 O O . GLU A 1 103 ? -8.644 12.343 13.541 1.00 94.56 103 GLU A O 1
ATOM 851 N N . LEU A 1 104 ? -7.750 10.288 13.380 1.00 95.62 104 LEU A N 1
ATOM 852 C CA . LEU A 1 104 ? -9.012 9.560 13.226 1.00 95.62 104 LEU A CA 1
ATOM 853 C C . LEU A 1 104 ? -9.668 9.202 14.569 1.00 95.62 104 LEU A C 1
ATOM 855 O O . LEU A 1 104 ? -10.758 8.618 14.600 1.00 95.62 104 LEU A O 1
ATOM 859 N N . THR A 1 105 ? -9.041 9.552 15.696 1.00 97.25 105 THR A N 1
ATOM 860 C CA . THR A 1 105 ? -9.568 9.262 17.035 1.00 97.25 105 THR A CA 1
ATOM 861 C C . THR A 1 105 ? -10.978 9.819 17.209 1.00 97.25 105 THR A C 1
ATOM 863 O O . THR A 1 105 ? -11.221 11.017 17.095 1.00 97.25 105 THR A O 1
ATOM 866 N N . GLY A 1 106 ? -11.925 8.925 17.510 1.00 97.31 106 GLY A N 1
ATOM 867 C CA . GLY A 1 106 ? -13.335 9.283 17.684 1.00 97.31 106 GLY A CA 1
ATOM 868 C C . GLY A 1 106 ? -14.082 9.598 16.384 1.00 97.31 106 GLY A C 1
ATOM 869 O O . GLY A 1 106 ? -15.226 10.029 16.462 1.00 97.31 106 GLY A O 1
ATOM 870 N N . ARG A 1 107 ? -13.465 9.374 15.216 1.00 97.50 107 ARG A N 1
ATOM 871 C CA . ARG A 1 107 ? -14.052 9.639 13.892 1.00 97.50 107 ARG A CA 1
ATOM 872 C C . ARG A 1 107 ? -14.369 8.386 13.093 1.00 97.50 107 ARG A C 1
ATOM 874 O O . ARG A 1 107 ? -15.109 8.485 12.126 1.00 97.50 107 ARG A O 1
ATOM 881 N N . ILE A 1 108 ? -13.832 7.236 13.498 1.00 97.69 108 ILE A N 1
ATOM 882 C CA . ILE A 1 108 ? -14.031 5.961 12.807 1.00 97.69 108 ILE A CA 1
ATOM 883 C C . ILE A 1 108 ? -14.594 4.871 13.722 1.00 97.69 108 ILE A C 1
ATOM 885 O O . ILE A 1 108 ? -14.313 4.831 14.934 1.00 97.69 108 ILE A O 1
ATOM 889 N N . ASP A 1 109 ? -15.369 3.970 13.123 1.00 96.88 109 ASP A N 1
ATOM 890 C CA . ASP A 1 109 ? -15.860 2.750 13.757 1.00 96.88 109 ASP A CA 1
ATOM 891 C C . ASP A 1 109 ? -14.780 1.645 13.816 1.00 96.88 109 ASP A C 1
ATOM 893 O O . ASP A 1 109 ? -13.597 1.874 13.559 1.00 96.88 109 ASP A O 1
ATOM 897 N N . ARG A 1 110 ? -15.171 0.427 14.214 1.00 96.25 110 ARG A N 1
ATOM 898 C CA . ARG A 1 110 ? -14.246 -0.715 14.336 1.00 96.25 110 ARG A CA 1
ATOM 899 C C . ARG A 1 110 ? -13.741 -1.275 13.000 1.00 96.25 110 ARG A C 1
ATOM 901 O O . ARG A 1 110 ? -12.760 -2.013 13.000 1.00 96.25 110 ARG A O 1
ATOM 908 N N . TYR A 1 111 ? -14.433 -0.970 11.909 1.00 95.94 111 TYR A N 1
ATOM 909 C CA . TYR A 1 111 ? -14.089 -1.373 10.550 1.00 95.94 111 TYR A CA 1
ATOM 910 C C . TYR A 1 111 ? -13.305 -0.260 9.832 1.00 95.94 111 TYR A C 1
ATOM 912 O O . TYR A 1 111 ? -12.677 -0.510 8.811 1.00 95.94 111 TYR A O 1
ATOM 920 N N . GLY A 1 112 ? -13.272 0.956 10.378 1.00 95.44 112 GLY A N 1
ATOM 921 C CA . GLY A 1 112 ? -12.631 2.103 9.741 1.00 95.44 112 GLY A CA 1
ATOM 922 C C . GLY A 1 112 ? -13.581 2.919 8.864 1.00 95.44 112 GLY A C 1
ATOM 923 O O . GLY A 1 112 ? -13.099 3.738 8.088 1.00 95.44 112 GLY A O 1
ATOM 924 N N . HIS A 1 113 ? -14.900 2.721 8.967 1.00 96.62 113 HIS A N 1
ATOM 925 C CA . HIS A 1 113 ? -15.868 3.639 8.359 1.00 96.62 113 HIS A CA 1
ATOM 926 C C . HIS A 1 113 ? -15.921 4.936 9.155 1.00 96.62 113 HIS A C 1
ATOM 928 O O . HIS A 1 113 ? -15.826 4.914 10.389 1.00 96.62 113 HIS A O 1
ATOM 934 N N . PHE A 1 114 ? -16.095 6.056 8.460 1.00 96.38 114 PHE A N 1
ATOM 935 C CA . PHE A 1 114 ? -16.250 7.352 9.105 1.00 96.38 114 PHE A CA 1
ATOM 936 C C . PHE A 1 114 ? -17.624 7.459 9.780 1.00 96.38 114 PHE A C 1
ATOM 938 O O . PHE A 1 114 ? -18.647 7.060 9.235 1.00 96.38 114 PHE A O 1
ATOM 945 N N . LEU A 1 115 ? -17.661 7.990 11.003 1.00 97.19 115 LEU A N 1
ATOM 946 C CA . LEU A 1 115 ? -18.904 8.104 11.777 1.00 97.19 115 LEU A CA 1
ATOM 947 C C . LEU A 1 115 ? -19.851 9.177 11.218 1.00 97.19 115 LEU A C 1
ATOM 949 O O . LEU A 1 115 ? -21.057 9.102 11.445 1.00 97.19 115 LEU A O 1
ATOM 953 N N . ASP A 1 116 ? -19.304 10.181 10.533 1.00 96.56 116 ASP A N 1
ATOM 954 C CA . ASP A 1 116 ? -20.029 11.261 9.862 1.00 96.56 116 ASP A CA 1
ATOM 955 C C . ASP A 1 116 ? -20.367 10.953 8.396 1.00 96.56 116 ASP A C 1
ATOM 957 O O . ASP A 1 116 ? -21.277 11.575 7.849 1.00 96.56 116 ASP A O 1
ATOM 961 N N . ASP A 1 117 ? -19.696 9.968 7.797 1.00 95.31 117 ASP A N 1
ATOM 962 C CA . ASP A 1 117 ? -19.987 9.446 6.461 1.00 95.31 117 ASP A CA 1
ATOM 963 C C . ASP A 1 117 ? -19.761 7.922 6.412 1.00 95.31 117 ASP A C 1
ATOM 965 O O . ASP A 1 117 ? -18.683 7.466 6.027 1.00 95.31 117 ASP A O 1
ATOM 969 N N . PRO A 1 118 ? -20.757 7.116 6.829 1.00 91.00 118 PRO A N 1
ATOM 970 C CA . PRO A 1 118 ? -20.601 5.665 6.941 1.00 91.00 118 PRO A CA 1
ATOM 971 C C . PRO A 1 118 ? -20.353 4.932 5.617 1.00 91.00 118 PRO A C 1
ATOM 973 O O . PRO A 1 118 ? -19.917 3.784 5.650 1.00 91.00 118 PRO A O 1
ATOM 976 N N . GLU A 1 119 ? -20.627 5.570 4.475 1.00 90.56 119 GLU A N 1
ATOM 977 C CA . GLU A 1 119 ? -20.321 5.020 3.147 1.00 90.56 119 GLU A CA 1
ATOM 978 C C . GLU A 1 119 ? -18.838 5.204 2.784 1.00 90.56 119 GLU A C 1
ATOM 980 O O . GLU A 1 119 ? -18.319 4.512 1.909 1.00 90.56 119 GLU A O 1
ATOM 9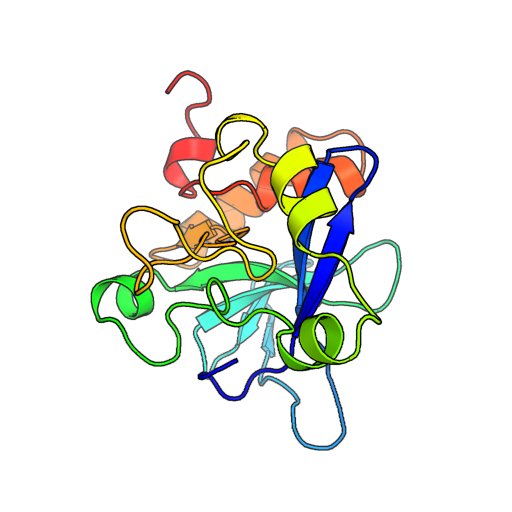85 N N . SER A 1 120 ? -18.142 6.115 3.471 1.00 91.56 120 SER A N 1
ATOM 986 C CA . SER A 1 120 ? -16.710 6.346 3.317 1.00 91.56 120 SER A CA 1
ATOM 987 C C . SER A 1 120 ? -15.900 5.556 4.340 1.00 91.56 120 SER A C 1
ATOM 989 O O . SER A 1 120 ? -16.274 5.387 5.506 1.00 91.56 120 SER A O 1
ATOM 991 N N . ARG A 1 121 ? -14.709 5.135 3.918 1.00 92.56 121 ARG A N 1
ATOM 992 C CA . ARG A 1 121 ? -13.783 4.336 4.721 1.00 92.56 121 ARG A CA 1
ATOM 993 C C . ARG A 1 121 ? -12.373 4.904 4.661 1.00 92.56 121 ARG A C 1
ATOM 995 O O . ARG A 1 121 ? -11.999 5.554 3.689 1.00 92.56 121 ARG A O 1
ATOM 1002 N N . VAL A 1 122 ? -11.581 4.652 5.701 1.00 93.06 122 VAL A N 1
ATOM 1003 C CA . VAL A 1 122 ? -10.138 4.922 5.669 1.00 93.06 122 VAL A CA 1
ATOM 1004 C C . VAL A 1 122 ? -9.508 4.157 4.507 1.00 93.06 122 VAL A C 1
ATOM 1006 O O . VAL A 1 122 ? -9.527 2.927 4.494 1.00 93.06 122 VAL A O 1
ATOM 1009 N N . ALA A 1 123 ? -8.944 4.897 3.556 1.00 92.50 123 ALA A N 1
ATOM 1010 C CA . ALA A 1 123 ? -8.206 4.343 2.433 1.00 92.50 123 ALA A CA 1
ATOM 1011 C C . ALA A 1 123 ? -6.765 4.038 2.859 1.00 92.50 123 ALA A C 1
ATOM 1013 O O . ALA A 1 123 ? -6.022 4.934 3.253 1.00 92.50 123 ALA A O 1
ATOM 1014 N N . LEU A 1 124 ? -6.357 2.775 2.758 1.00 94.12 124 LEU A N 1
ATOM 1015 C CA . LEU A 1 124 ? -4.977 2.345 2.982 1.00 94.12 124 LEU A CA 1
ATOM 1016 C C . LEU A 1 124 ? -4.231 2.269 1.647 1.00 94.12 124 LEU A C 1
ATOM 1018 O O . LEU A 1 124 ? -3.830 1.196 1.194 1.00 94.12 124 LEU A O 1
ATOM 1022 N N . ALA A 1 125 ? -4.048 3.420 1.002 1.00 93.50 125 ALA A N 1
ATOM 1023 C CA . ALA A 1 125 ? -3.335 3.549 -0.268 1.00 93.50 125 ALA A CA 1
ATOM 1024 C C . ALA A 1 125 ? -1.804 3.569 -0.075 1.00 93.50 125 ALA A C 1
ATOM 1026 O O . ALA A 1 125 ? -1.107 4.463 -0.544 1.00 93.50 125 ALA A O 1
ATOM 1027 N N . SER A 1 126 ? -1.267 2.581 0.646 1.00 94.06 126 SER A N 1
ATOM 1028 C CA . SER A 1 126 ? 0.165 2.469 0.951 1.00 94.06 126 SER A CA 1
ATOM 1029 C C . SER A 1 126 ? 0.986 1.987 -0.253 1.00 94.06 126 SER A C 1
ATOM 1031 O O . SER A 1 126 ? 1.528 0.879 -0.251 1.00 94.06 126 SER A O 1
ATOM 1033 N N . TYR A 1 127 ? 1.008 2.782 -1.321 1.00 94.94 127 TYR A N 1
ATOM 1034 C CA . TYR A 1 127 ? 1.705 2.532 -2.581 1.00 94.94 127 TYR A CA 1
ATOM 1035 C C . TYR A 1 127 ? 1.729 3.801 -3.444 1.00 94.94 127 TYR A C 1
ATOM 1037 O O . TYR A 1 127 ? 0.898 4.695 -3.307 1.00 94.94 127 TYR A O 1
ATOM 1045 N N . LEU A 1 128 ? 2.645 3.852 -4.409 1.00 94.62 128 LEU A N 1
ATOM 1046 C CA . LEU A 1 128 ? 2.754 4.974 -5.333 1.00 94.62 128 LEU A CA 1
ATOM 1047 C C . LEU A 1 128 ? 1.723 4.907 -6.465 1.00 94.62 128 LEU A C 1
ATOM 1049 O O . LEU A 1 128 ? 1.546 3.880 -7.115 1.00 94.62 128 LEU A O 1
ATOM 1053 N N . SER A 1 129 ? 1.116 6.040 -6.806 1.00 93.56 129 SER A N 1
ATOM 1054 C CA . SER A 1 129 ? 0.336 6.179 -8.043 1.00 93.56 129 SER A CA 1
ATOM 1055 C C . SER A 1 129 ? 1.253 6.563 -9.207 1.00 93.56 129 SER A C 1
ATOM 1057 O O . SER A 1 129 ? 1.656 7.722 -9.300 1.00 93.56 129 SER A O 1
ATOM 1059 N N . TYR A 1 130 ? 1.598 5.636 -10.107 1.00 94.62 130 TYR A N 1
ATOM 1060 C CA . TYR A 1 130 ? 2.608 5.879 -11.155 1.00 94.62 130 TYR A CA 1
ATOM 1061 C C . TYR A 1 130 ? 2.016 6.030 -12.565 1.00 94.62 130 TYR A C 1
ATOM 1063 O O . TYR A 1 130 ? 1.064 5.345 -12.934 1.00 94.62 130 TYR A O 1
ATOM 1071 N N . GLY A 1 131 ? 2.574 6.947 -13.364 1.00 93.75 131 GLY A N 1
ATOM 1072 C CA . GLY A 1 131 ? 2.130 7.204 -14.742 1.00 93.75 131 GLY A CA 1
ATOM 1073 C C . GLY A 1 131 ? 2.859 6.377 -15.804 1.00 93.75 131 GLY A C 1
ATOM 1074 O O . GLY A 1 131 ? 2.258 5.997 -16.808 1.00 93.75 131 GLY A O 1
ATOM 1075 N N . ASP A 1 132 ? 4.135 6.081 -15.571 1.00 94.50 132 ASP A N 1
ATOM 1076 C CA . ASP A 1 132 ? 5.006 5.324 -16.467 1.00 94.50 132 ASP A CA 1
ATOM 1077 C C . ASP A 1 132 ? 6.073 4.556 -15.66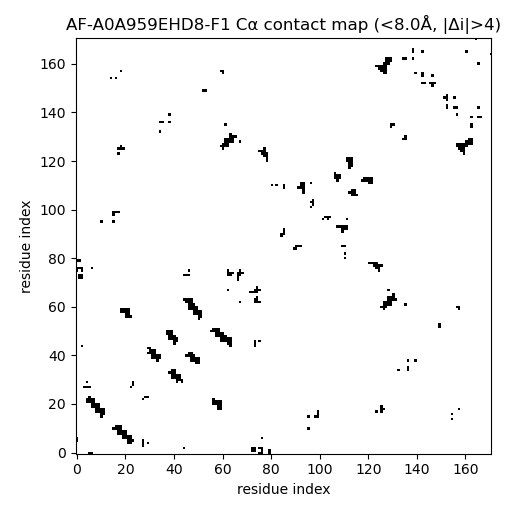8 1.00 94.50 132 ASP A C 1
ATOM 1079 O O . ASP A 1 132 ? 6.302 4.828 -14.486 1.00 94.50 132 ASP A O 1
ATOM 1083 N N . LEU A 1 133 ? 6.680 3.555 -16.308 1.00 95.56 133 LEU A N 1
ATOM 1084 C CA . LEU A 1 133 ? 7.619 2.643 -15.653 1.00 95.56 133 LEU A CA 1
ATOM 1085 C C . LEU A 1 133 ? 8.976 3.285 -15.352 1.00 95.56 133 LEU A C 1
ATOM 1087 O O . LEU A 1 133 ? 9.581 2.918 -14.350 1.00 95.56 133 LEU A O 1
ATOM 1091 N N . ASP A 1 134 ? 9.430 4.242 -16.163 1.00 94.69 134 ASP A N 1
ATOM 1092 C CA . ASP A 1 134 ? 10.727 4.897 -15.964 1.00 94.69 134 ASP A CA 1
ATOM 1093 C C . ASP A 1 134 ? 10.687 5.776 -14.706 1.00 94.69 134 ASP A C 1
ATOM 1095 O O . ASP A 1 134 ? 11.562 5.684 -13.843 1.00 94.69 134 ASP A O 1
ATOM 1099 N N . SER A 1 135 ? 9.617 6.560 -14.546 1.00 92.00 135 SER A N 1
ATOM 1100 C CA . SER A 1 135 ? 9.364 7.368 -13.349 1.00 92.00 135 SER A CA 1
ATOM 1101 C C . SER A 1 135 ? 9.227 6.507 -12.091 1.00 92.00 135 SER A C 1
ATOM 1103 O O . SER A 1 135 ? 9.743 6.867 -11.032 1.00 92.00 135 SER A O 1
ATOM 1105 N N . LEU A 1 136 ? 8.550 5.356 -12.192 1.00 94.50 136 LEU A N 1
ATOM 1106 C CA . LEU A 1 136 ? 8.426 4.418 -11.076 1.00 94.50 136 LEU A CA 1
ATOM 1107 C C . LEU A 1 136 ? 9.782 3.811 -10.695 1.00 94.50 136 LEU A C 1
ATOM 1109 O O . LEU A 1 136 ? 10.133 3.805 -9.516 1.00 94.50 136 LEU A O 1
ATOM 1113 N N . ALA A 1 137 ? 10.543 3.319 -11.675 1.00 95.44 137 ALA A N 1
ATOM 1114 C CA . ALA A 1 137 ? 11.858 2.723 -11.449 1.00 95.44 137 ALA A CA 1
ATOM 1115 C C . ALA A 1 137 ? 12.813 3.722 -10.783 1.00 95.44 137 ALA A C 1
ATOM 1117 O O . ALA A 1 137 ? 13.453 3.394 -9.785 1.00 95.44 137 ALA A O 1
ATOM 1118 N N . TRP A 1 138 ? 12.830 4.966 -11.268 1.00 92.81 138 TRP A N 1
ATOM 1119 C CA . TRP A 1 138 ? 13.626 6.038 -10.679 1.00 92.81 138 TRP A CA 1
ATOM 1120 C C . TRP A 1 138 ? 13.231 6.323 -9.222 1.00 92.81 138 TRP A C 1
ATOM 1122 O O . TRP A 1 138 ? 14.102 6.517 -8.370 1.00 92.81 138 TRP A O 1
ATOM 1132 N N . ALA A 1 139 ? 11.929 6.337 -8.908 1.00 91.69 139 ALA A N 1
ATOM 1133 C CA . ALA A 1 139 ? 11.446 6.587 -7.549 1.00 91.69 139 ALA A CA 1
ATOM 1134 C C . ALA A 1 139 ? 11.862 5.464 -6.588 1.00 91.69 139 ALA A C 1
ATOM 1136 O O . ALA A 1 139 ? 12.361 5.739 -5.497 1.00 91.69 139 ALA A O 1
ATOM 1137 N N . VAL A 1 140 ? 11.727 4.208 -7.023 1.00 93.94 140 VAL A N 1
ATOM 1138 C CA . VAL A 1 140 ? 12.170 3.027 -6.267 1.00 93.94 140 VAL A CA 1
ATOM 1139 C C . VAL A 1 140 ? 13.675 3.095 -5.992 1.00 93.94 140 VAL A C 1
ATOM 1141 O O . VAL A 1 140 ? 14.097 2.959 -4.842 1.00 93.94 140 VAL A O 1
ATOM 1144 N N . GLU A 1 141 ? 14.481 3.369 -7.019 1.00 93.56 141 GLU A N 1
ATOM 1145 C CA . GLU A 1 141 ? 15.936 3.500 -6.897 1.00 93.56 141 GLU A CA 1
ATOM 1146 C C . GLU A 1 141 ? 16.325 4.643 -5.942 1.00 93.56 141 GLU A C 1
ATOM 1148 O O . GLU A 1 141 ? 17.148 4.464 -5.043 1.00 93.56 141 GLU A O 1
ATOM 1153 N N . SER A 1 142 ? 15.674 5.799 -6.058 1.00 90.62 142 SER A N 1
ATOM 1154 C CA . SER A 1 142 ? 15.952 6.964 -5.212 1.00 90.62 142 SER A CA 1
ATOM 1155 C C . SER A 1 142 ? 15.580 6.739 -3.747 1.00 90.62 142 SER A C 1
ATOM 1157 O O . SER A 1 142 ? 16.351 7.106 -2.855 1.00 90.62 142 SER A O 1
ATOM 1159 N N . CYS A 1 143 ? 14.450 6.077 -3.474 1.00 91.56 143 CYS A N 1
ATOM 1160 C CA . CYS A 1 143 ? 14.094 5.635 -2.123 1.00 91.56 143 CYS A CA 1
ATOM 1161 C C . CYS A 1 143 ? 15.140 4.667 -1.565 1.00 91.56 143 CYS A C 1
ATOM 1163 O O . CYS A 1 143 ? 15.531 4.778 -0.401 1.00 91.56 143 CYS A O 1
ATOM 1165 N N . ARG A 1 144 ? 15.636 3.741 -2.392 1.00 90.50 144 ARG A N 1
ATOM 1166 C CA . ARG A 1 144 ? 16.660 2.775 -1.986 1.00 90.50 144 ARG A CA 1
ATOM 1167 C C . ARG A 1 144 ? 17.985 3.454 -1.635 1.00 90.50 144 ARG A C 1
ATOM 1169 O O . ARG A 1 144 ? 18.591 3.087 -0.637 1.00 90.50 144 ARG A O 1
ATOM 1176 N N . PHE A 1 145 ? 18.411 4.462 -2.397 1.00 91.06 145 PHE A N 1
ATOM 1177 C CA . PHE A 1 145 ? 19.620 5.237 -2.085 1.00 91.06 145 PHE A CA 1
ATOM 1178 C C . PHE A 1 145 ? 19.478 6.138 -0.855 1.00 91.06 145 PHE A C 1
ATOM 1180 O O . PHE A 1 145 ? 20.474 6.441 -0.200 1.00 91.06 145 PHE A O 1
ATOM 1187 N N . SER A 1 146 ? 18.257 6.574 -0.549 1.00 89.06 146 SER A N 1
ATOM 1188 C CA . SER A 1 146 ? 17.984 7.524 0.537 1.00 89.06 146 SER A CA 1
ATOM 1189 C C . SER A 1 146 ? 17.719 6.858 1.890 1.00 89.06 146 SER A C 1
ATOM 1191 O O . SER A 1 146 ? 17.544 7.559 2.884 1.00 89.06 146 SER A O 1
ATOM 1193 N N . THR A 1 147 ? 17.682 5.526 1.948 1.00 92.38 147 THR A N 1
ATOM 1194 C CA . THR A 1 147 ? 17.357 4.759 3.159 1.00 92.38 147 THR A CA 1
ATOM 1195 C C . THR A 1 147 ? 18.507 3.842 3.563 1.00 92.38 147 THR A C 1
ATOM 1197 O O . THR A 1 147 ? 19.297 3.390 2.737 1.00 92.38 147 THR A O 1
ATOM 1200 N N . SER A 1 148 ? 18.636 3.585 4.865 1.00 91.50 148 SER A N 1
ATOM 1201 C CA . SER A 1 148 ? 19.759 2.823 5.430 1.00 91.50 148 SER A CA 1
ATOM 1202 C C . SER A 1 148 ? 19.419 1.354 5.690 1.00 91.50 148 SER A C 1
ATOM 1204 O O . SER A 1 148 ? 20.303 0.559 6.015 1.00 91.50 148 SER A O 1
ATOM 1206 N N . SER A 1 149 ? 18.142 0.975 5.589 1.00 92.25 149 SER A N 1
ATOM 1207 C CA . SER A 1 149 ? 17.674 -0.388 5.845 1.00 92.25 149 SER A CA 1
ATOM 1208 C C . SER A 1 149 ? 16.461 -0.747 4.990 1.00 92.25 149 SER A C 1
ATOM 1210 O O . SER A 1 149 ? 15.727 0.128 4.541 1.00 92.25 149 SER A O 1
ATOM 1212 N N . PHE A 1 150 ? 16.217 -2.046 4.791 1.00 90.88 150 PHE A N 1
ATOM 1213 C CA . PHE A 1 150 ? 15.061 -2.508 4.020 1.00 90.88 150 PHE A CA 1
ATOM 1214 C C . PHE A 1 150 ? 13.697 -2.135 4.648 1.00 90.88 150 PHE A C 1
ATOM 1216 O O . PHE A 1 150 ? 12.821 -1.695 3.908 1.00 90.88 150 PHE A O 1
ATOM 1223 N N . PRO A 1 151 ? 13.484 -2.237 5.978 1.00 92.12 151 PRO A N 1
ATOM 1224 C CA . PRO A 1 151 ? 12.238 -1.762 6.589 1.00 92.12 151 PRO A CA 1
ATOM 1225 C C . PRO A 1 151 ? 12.000 -0.264 6.373 1.00 92.12 151 PRO A C 1
ATOM 1227 O O . PRO A 1 151 ? 10.893 0.140 6.032 1.00 92.12 151 PRO A O 1
ATOM 1230 N N . GLU A 1 152 ? 13.050 0.551 6.506 1.00 92.62 152 GLU A N 1
ATOM 1231 C CA . GLU A 1 152 ? 12.976 1.987 6.226 1.00 92.62 152 GLU A CA 1
ATOM 1232 C C . GLU A 1 152 ? 12.658 2.244 4.744 1.00 92.62 152 GLU A C 1
ATOM 1234 O O . GLU A 1 152 ? 11.773 3.034 4.436 1.00 92.62 152 GLU A O 1
ATOM 1239 N N . PHE A 1 153 ? 13.304 1.522 3.825 1.00 93.88 153 PHE A N 1
ATOM 1240 C CA . PHE A 1 153 ? 13.007 1.573 2.392 1.00 93.88 153 PHE A CA 1
ATOM 1241 C C . PHE A 1 153 ? 11.524 1.321 2.091 1.00 93.88 153 PHE A C 1
ATOM 1243 O O . PHE A 1 153 ? 10.906 2.119 1.389 1.00 93.88 153 PHE A O 1
ATOM 1250 N N . ILE A 1 154 ? 10.935 0.256 2.647 1.00 94.19 154 ILE A N 1
ATOM 1251 C CA . ILE A 1 154 ? 9.512 -0.051 2.450 1.00 94.19 154 ILE A CA 1
ATOM 1252 C C . ILE A 1 154 ? 8.627 1.033 3.051 1.00 94.19 154 ILE A C 1
ATOM 1254 O O . ILE A 1 154 ? 7.698 1.480 2.378 1.00 94.19 154 ILE A O 1
ATOM 1258 N N . TYR A 1 155 ? 8.932 1.498 4.264 1.00 93.12 155 TYR A N 1
ATOM 1259 C CA . TYR A 1 155 ? 8.200 2.596 4.888 1.00 93.12 155 TYR A CA 1
ATOM 1260 C C . TYR A 1 155 ? 8.192 3.850 4.006 1.00 93.12 155 TYR A C 1
ATOM 1262 O O . TYR A 1 155 ? 7.123 4.390 3.749 1.00 93.12 155 TYR A O 1
ATOM 1270 N N . TYR A 1 156 ? 9.347 4.293 3.498 1.00 91.62 156 TYR A N 1
ATOM 1271 C CA . TYR A 1 156 ? 9.433 5.471 2.627 1.00 91.62 156 TYR A CA 1
ATOM 1272 C C . TYR A 1 156 ? 8.731 5.270 1.281 1.00 91.62 156 TYR A C 1
ATOM 1274 O O . TYR A 1 156 ? 8.050 6.178 0.809 1.00 91.62 156 TYR A O 1
ATOM 1282 N N . LEU A 1 157 ? 8.885 4.095 0.668 1.00 92.50 157 LEU A N 1
ATOM 1283 C CA . LEU A 1 157 ? 8.339 3.804 -0.657 1.00 92.50 157 LEU A CA 1
ATOM 1284 C C . LEU A 1 157 ? 6.810 3.690 -0.660 1.00 92.50 157 LEU A C 1
ATOM 1286 O O . LEU A 1 157 ? 6.171 4.006 -1.657 1.00 92.50 157 LEU A O 1
ATOM 1290 N N . THR A 1 158 ? 6.230 3.216 0.442 1.00 92.50 158 THR A N 1
ATOM 1291 C CA . THR A 1 158 ? 4.795 2.911 0.549 1.00 92.50 158 THR A CA 1
ATOM 1292 C C . THR A 1 158 ? 4.022 3.945 1.360 1.00 92.50 158 THR A C 1
ATOM 1294 O O . THR A 1 158 ? 2.913 3.665 1.807 1.00 92.50 158 THR A O 1
ATOM 1297 N N . GLN A 1 159 ? 4.574 5.143 1.566 1.00 84.69 159 GLN A N 1
ATOM 1298 C CA . GLN A 1 159 ? 3.771 6.253 2.082 1.00 84.69 159 GLN A CA 1
ATOM 1299 C C . GLN A 1 159 ? 2.709 6.637 1.050 1.00 84.69 159 GLN A C 1
ATOM 1301 O O . GLN A 1 159 ? 2.968 6.559 -0.150 1.00 84.69 159 GLN A O 1
ATOM 1306 N N . ASP A 1 160 ? 1.544 7.085 1.517 1.00 71.56 160 ASP A N 1
ATOM 1307 C CA . ASP A 1 160 ? 0.453 7.576 0.667 1.00 71.56 160 ASP A CA 1
ATOM 1308 C C . ASP A 1 160 ? 0.859 8.892 -0.026 1.00 71.56 160 ASP A C 1
ATOM 1310 O O . ASP A 1 160 ? 0.605 10.003 0.450 1.00 71.56 160 ASP A O 1
ATOM 1314 N N . ARG A 1 161 ? 1.641 8.754 -1.100 1.00 67.56 161 ARG A N 1
ATOM 1315 C CA . ARG A 1 161 ? 2.257 9.826 -1.884 1.00 67.56 161 ARG A CA 1
ATOM 1316 C C . ARG A 1 161 ? 2.377 9.387 -3.341 1.00 67.56 161 ARG A C 1
ATOM 1318 O O . ARG A 1 161 ? 2.501 8.212 -3.672 1.00 67.56 161 ARG A O 1
ATOM 1325 N N . SER A 1 162 ? 2.395 10.353 -4.247 1.00 60.09 162 SER A N 1
ATOM 1326 C CA . SER A 1 162 ? 2.802 10.132 -5.636 1.00 60.09 162 SER A CA 1
ATOM 1327 C C . SER A 1 162 ? 4.333 10.035 -5.759 1.00 60.09 162 SER A C 1
ATOM 1329 O O . SER A 1 162 ? 5.045 10.623 -4.938 1.00 60.09 162 SER A O 1
ATOM 1331 N N . PRO A 1 163 ? 4.868 9.351 -6.793 1.00 62.66 163 PRO A N 1
ATOM 1332 C CA . PRO A 1 163 ? 6.300 9.353 -7.092 1.00 62.66 163 PRO A CA 1
ATOM 1333 C C . PRO A 1 163 ? 6.888 10.765 -7.128 1.00 62.66 163 PRO A C 1
ATOM 1335 O O . PRO A 1 163 ? 7.952 10.999 -6.573 1.00 62.66 163 PRO A O 1
ATOM 1338 N N . GLU A 1 164 ? 6.164 11.725 -7.708 1.00 67.50 164 GLU A N 1
ATOM 1339 C CA . GLU A 1 164 ? 6.562 13.128 -7.818 1.00 67.50 164 GLU A CA 1
ATOM 1340 C C . GLU A 1 164 ? 6.724 13.807 -6.445 1.00 67.50 164 GLU A C 1
ATOM 1342 O O . GLU A 1 164 ? 7.601 14.651 -6.277 1.00 67.50 164 GLU A O 1
ATOM 1347 N N . GLN A 1 165 ? 5.924 13.416 -5.447 1.00 62.41 165 GLN A N 1
ATOM 1348 C CA . GLN A 1 165 ? 6.032 13.905 -4.065 1.00 62.41 165 GLN A CA 1
ATOM 1349 C C . GLN A 1 165 ? 7.194 13.267 -3.291 1.00 62.41 165 GLN A C 1
ATOM 1351 O O . GLN A 1 165 ? 7.647 13.838 -2.302 1.00 62.41 165 GLN A O 1
ATOM 1356 N N . LEU A 1 166 ? 7.713 12.116 -3.731 1.00 61.12 166 LEU A N 1
ATOM 1357 C CA . LEU A 1 166 ? 8.973 11.584 -3.200 1.00 61.12 166 LEU A CA 1
ATOM 1358 C C . LEU A 1 166 ? 10.188 12.381 -3.704 1.00 61.12 166 LEU A C 1
ATOM 1360 O O . LEU A 1 166 ? 11.223 12.396 -3.042 1.00 61.12 166 LEU A O 1
ATOM 1364 N N . LEU A 1 167 ? 10.060 13.064 -4.849 1.00 57.12 167 LEU A N 1
ATOM 1365 C CA . LEU A 1 167 ? 11.143 13.837 -5.478 1.00 57.12 167 LEU A CA 1
ATOM 1366 C C . LEU A 1 167 ? 11.401 15.182 -4.798 1.00 57.12 167 LEU A C 1
ATOM 1368 O O . LEU A 1 167 ? 12.488 15.742 -4.929 1.00 57.12 167 LEU A O 1
ATOM 1372 N N . ASP A 1 168 ? 10.390 15.715 -4.115 1.00 52.38 168 ASP A N 1
ATOM 1373 C CA . ASP A 1 168 ? 10.412 17.026 -3.475 1.00 52.38 168 ASP A CA 1
ATOM 1374 C C . ASP A 1 168 ? 9.899 16.900 -2.031 1.00 52.38 168 ASP A C 1
ATOM 1376 O O . ASP A 1 168 ? 8.737 17.201 -1.756 1.00 52.38 168 ASP A O 1
ATOM 1380 N N . PRO A 1 169 ? 10.743 16.456 -1.077 1.00 45.94 169 PRO A N 1
ATOM 1381 C CA . PRO A 1 169 ? 10.341 16.271 0.320 1.00 45.94 169 PRO A CA 1
ATOM 1382 C C . PRO A 1 169 ? 9.982 17.586 1.040 1.00 45.94 169 PRO A C 1
ATOM 1384 O O . PRO A 1 169 ? 9.635 17.554 2.220 1.00 45.94 169 PRO A O 1
ATOM 1387 N N . ALA A 1 170 ? 10.086 18.740 0.364 1.00 39.12 170 ALA A N 1
ATOM 1388 C CA . ALA A 1 170 ? 9.704 20.052 0.878 1.00 39.12 170 ALA A CA 1
ATOM 1389 C C . ALA A 1 170 ? 8.229 20.426 0.602 1.00 39.12 170 ALA A C 1
ATOM 1391 O O . ALA A 1 170 ? 7.834 21.558 0.903 1.00 39.12 170 ALA A O 1
ATOM 1392 N N . LYS A 1 171 ? 7.420 19.506 0.056 1.00 35.78 171 LYS A N 1
ATOM 1393 C CA . LYS A 1 171 ? 5.971 19.665 -0.145 1.00 35.78 171 LYS A CA 1
ATOM 1394 C C . LYS A 1 171 ? 5.146 18.563 0.501 1.00 35.78 171 LYS A C 1
ATOM 1396 O O . LYS A 1 171 ? 5.559 17.386 0.443 1.00 35.78 171 LYS A O 1
#

Solvent-accessible surface area (backbone atoms only — not comparable to full-atom values): 9656 Å² total; per-residue (Å²): 71,86,64,67,48,45,66,46,82,44,75,42,82,88,78,40,41,60,41,38,29,58,43,73,50,104,88,40,71,74,63,65,43,78,78,51,100,52,37,32,32,23,79,82,54,42,42,24,28,34,61,44,92,88,46,103,45,36,31,43,38,28,30,32,33,71,30,44,78,65,70,42,63,38,46,61,58,28,76,68,66,71,58,69,42,38,72,72,67,76,42,69,55,38,61,54,50,40,64,52,39,58,88,44,64,93,42,47,46,72,86,32,29,28,74,92,43,69,93,44,61,65,66,60,49,25,25,17,52,32,88,50,69,67,62,44,52,52,42,54,52,51,39,52,75,73,36,96,44,72,71,55,26,52,56,66,49,20,38,80,42,42,50,72,49,70,75,40,82,89,106

Mean predicted aligned error: 4.56 Å

Secondary structure (DSSP, 8-state):
-TTS--EEEEEETTTTEEEEEE---TT----EEESSSSEEEETTT-EEEEEPTTSS-EEEEEEEHHHHHTT-TTS-STT---HHHHHTTS--HHHHHHHH-GGGTTTB-SSSBBSS-TT-B-----SEEESSHHHHHHHHHHHHHH-SSHHHHHHHHTSS--HHHHH-TT-

Sequence (171 aa):
DESGVWFDLLYDTLHRHFFWVLRESEGASEPLCQVTDDLWVSSRTGFAYVADSLGPRMILCGVYRPNIQKNTWYDGPFDQLPDNQIYLGQLDLRTFLLDAYPELTGRIDRYGHFLDDPESRVALASYLSYGDLDSLAWAVESCRFSTSSFPEFIYYLTQDRSPEQLLDPAK